Protein AF-A0A358M301-F1 (afdb_monomer)

Structure (mmCIF, N/CA/C/O backbone):
data_AF-A0A358M301-F1
#
_entry.id   AF-A0A358M301-F1
#
loop_
_atom_site.group_PDB
_atom_site.id
_atom_sit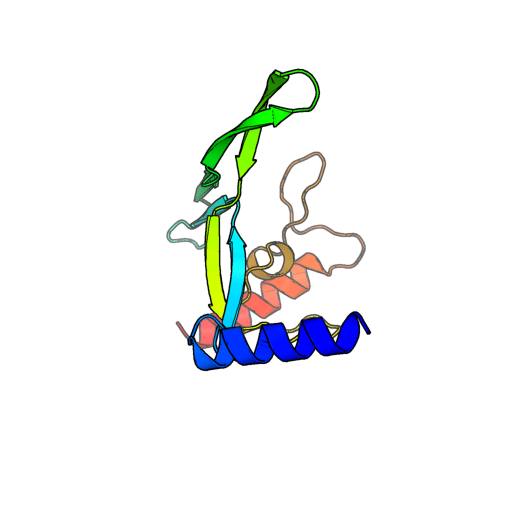e.type_symbol
_atom_site.label_atom_id
_atom_site.label_alt_id
_atom_site.label_comp_id
_atom_site.label_asym_id
_atom_site.label_entity_id
_atom_site.label_seq_id
_atom_site.pdbx_PDB_ins_code
_atom_site.Cartn_x
_atom_site.Cartn_y
_atom_site.Cartn_z
_atom_site.occupancy
_atom_site.B_iso_or_equiv
_atom_site.auth_seq_id
_atom_site.auth_comp_id
_atom_site.auth_asym_id
_atom_site.auth_atom_id
_atom_site.pdbx_PDB_model_num
ATOM 1 N N . MET A 1 1 ? -6.395 -9.984 33.578 1.00 71.56 1 MET A N 1
ATOM 2 C CA . MET A 1 1 ? -5.139 -9.889 32.795 1.00 71.56 1 MET A CA 1
ATOM 3 C C . MET A 1 1 ? -5.447 -9.216 31.471 1.00 71.56 1 MET A C 1
ATOM 5 O O . MET A 1 1 ? -6.426 -9.601 30.851 1.00 71.56 1 MET A O 1
ATOM 9 N N . 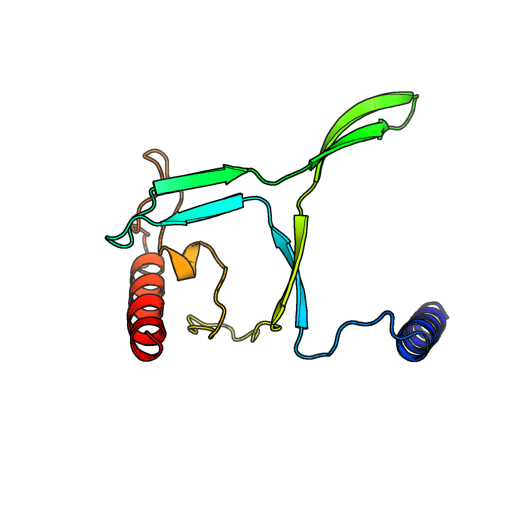LEU A 1 2 ? -4.636 -8.243 31.045 1.00 86.69 2 LEU A N 1
ATOM 10 C CA . LEU A 1 2 ? -4.863 -7.466 29.817 1.00 86.69 2 LEU A CA 1
ATOM 11 C C . LEU A 1 2 ? -4.978 -8.346 28.559 1.00 86.69 2 LEU A C 1
ATOM 13 O O . LEU A 1 2 ? -5.822 -8.084 27.718 1.00 86.69 2 LEU A O 1
ATOM 17 N N . ILE A 1 3 ? -4.176 -9.412 28.472 1.00 88.00 3 ILE A N 1
ATOM 18 C CA . ILE A 1 3 ? -4.165 -10.330 27.321 1.00 88.00 3 ILE A CA 1
ATOM 19 C C . ILE A 1 3 ? -5.514 -11.039 27.153 1.00 88.00 3 ILE A C 1
ATOM 21 O O . ILE A 1 3 ? -6.042 -11.050 26.051 1.00 88.00 3 ILE A O 1
ATOM 25 N N . GLN A 1 4 ? -6.103 -11.554 28.239 1.00 90.81 4 GLN A N 1
ATOM 26 C CA . GLN A 1 4 ? -7.401 -12.234 28.168 1.00 90.81 4 GLN A CA 1
ATOM 27 C C . GLN A 1 4 ? -8.497 -11.286 27.670 1.00 90.81 4 GLN A C 1
ATOM 29 O O . GLN A 1 4 ? -9.225 -11.628 26.755 1.00 90.81 4 GLN A O 1
ATOM 34 N N . ALA A 1 5 ? -8.528 -10.051 28.182 1.00 90.69 5 ALA A N 1
ATOM 35 C CA . ALA A 1 5 ? -9.497 -9.050 27.742 1.00 90.69 5 ALA A CA 1
ATOM 36 C C . ALA A 1 5 ? -9.341 -8.666 26.256 1.00 90.69 5 ALA A C 1
ATOM 38 O O . ALA A 1 5 ? -10.322 -8.307 25.613 1.00 90.69 5 ALA A O 1
ATOM 39 N N . LEU A 1 6 ? -8.122 -8.730 25.705 1.00 92.38 6 LEU A N 1
ATOM 40 C CA . LEU 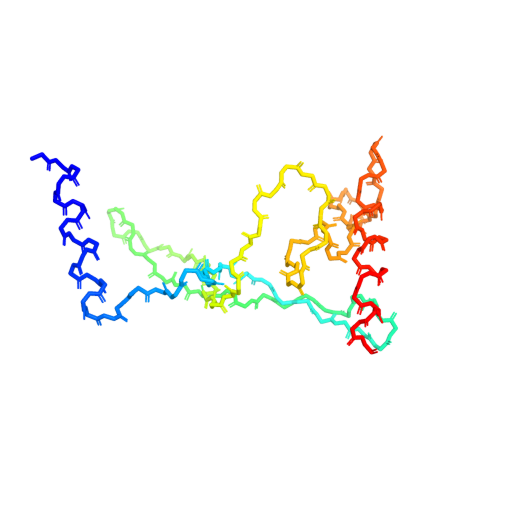A 1 6 ? -7.881 -8.506 24.276 1.00 92.38 6 LEU A CA 1
ATOM 41 C C . LEU A 1 6 ? -8.355 -9.689 23.421 1.00 92.38 6 LEU A C 1
ATOM 43 O O . LEU A 1 6 ? -8.889 -9.457 22.341 1.00 92.38 6 LEU A O 1
ATOM 47 N N . CYS A 1 7 ? -8.182 -10.925 23.900 1.00 91.44 7 CYS A N 1
ATOM 48 C CA . CYS A 1 7 ? -8.717 -12.122 23.246 1.00 91.44 7 CYS A CA 1
ATOM 49 C C . CYS A 1 7 ? -10.249 -12.107 23.245 1.00 91.44 7 CYS A C 1
ATOM 51 O O . CYS A 1 7 ? -10.847 -12.187 22.180 1.00 91.44 7 CYS A O 1
ATOM 53 N N . ASP A 1 8 ? -10.867 -11.870 24.404 1.00 93.31 8 ASP A N 1
ATOM 54 C CA . ASP A 1 8 ? -12.327 -11.804 24.531 1.00 93.31 8 ASP A CA 1
ATOM 55 C C . ASP A 1 8 ? -12.911 -10.700 23.623 1.00 93.31 8 ASP A C 1
ATOM 57 O O . ASP A 1 8 ? -13.955 -10.869 22.998 1.00 93.31 8 ASP A O 1
ATOM 61 N N . TYR A 1 9 ? -12.214 -9.563 23.498 1.00 91.81 9 TYR A N 1
ATOM 62 C CA . TYR A 1 9 ? -12.613 -8.490 22.586 1.00 91.81 9 TYR A CA 1
ATOM 63 C C . TYR A 1 9 ? -12.497 -8.886 21.108 1.00 91.81 9 TYR A C 1
ATOM 65 O O . TYR A 1 9 ? -13.349 -8.507 20.306 1.00 91.81 9 TYR A O 1
ATOM 73 N N . TYR A 1 10 ? -11.464 -9.643 20.734 1.00 89.81 10 TYR A N 1
ATOM 74 C CA . TYR A 1 10 ? -11.323 -10.163 19.374 1.00 89.81 10 TYR A CA 1
ATOM 75 C C . TYR A 1 10 ? -12.467 -11.119 19.018 1.00 89.81 10 TYR A C 1
ATOM 77 O O . TYR A 1 10 ? -13.047 -10.985 17.941 1.00 89.81 10 TYR A O 1
ATOM 85 N N . ASP A 1 11 ? -12.832 -12.016 19.934 1.00 91.88 11 ASP A N 1
ATOM 86 C CA . ASP A 1 11 ? -13.915 -12.983 19.728 1.00 91.88 11 ASP A CA 1
ATOM 87 C C . ASP A 1 11 ? -15.264 -12.276 19.518 1.00 91.88 11 ASP A C 1
ATOM 89 O O . ASP A 1 11 ? -15.991 -12.600 18.581 1.00 91.88 11 ASP A O 1
ATOM 93 N N . ILE A 1 12 ? -15.551 -11.222 20.293 1.00 94.19 12 ILE A N 1
ATOM 94 C CA . ILE A 1 12 ? -16.743 -10.376 20.096 1.00 94.19 12 ILE A CA 1
ATOM 95 C C . ILE A 1 12 ? -16.756 -9.757 18.691 1.00 94.19 12 ILE A C 1
ATOM 97 O O . ILE A 1 12 ? -17.772 -9.796 17.999 1.00 94.19 12 ILE A O 1
ATOM 101 N N . LEU A 1 13 ? -15.631 -9.195 18.236 1.00 91.38 13 LEU A N 1
ATOM 102 C CA . LEU A 1 13 ? -15.544 -8.610 16.894 1.00 91.38 13 LEU A CA 1
ATOM 103 C C . LEU A 1 13 ? -15.722 -9.661 15.789 1.00 91.38 13 LEU A C 1
ATOM 105 O O . LEU A 1 13 ? -16.272 -9.340 14.731 1.00 91.38 13 LEU A O 1
ATOM 109 N N . ALA A 1 14 ? -15.258 -10.891 16.023 1.00 88.44 14 ALA A N 1
ATOM 110 C CA . ALA A 1 14 ? -15.438 -12.015 15.112 1.00 88.44 14 ALA A CA 1
ATOM 111 C C . ALA A 1 14 ? -16.917 -12.409 15.004 1.00 88.44 14 ALA A C 1
ATOM 113 O O . ALA A 1 14 ? -17.440 -12.506 13.894 1.00 88.44 14 ALA A O 1
ATOM 114 N N . GLU A 1 15 ? -17.601 -12.568 16.142 1.00 91.75 15 GLU A N 1
ATOM 115 C CA . GLU A 1 15 ? -19.033 -12.889 16.210 1.00 91.75 15 GLU A CA 1
ATOM 116 C C . GLU A 1 15 ? -19.904 -11.809 15.554 1.00 91.75 15 GLU A C 1
ATOM 118 O O . GLU A 1 15 ? -20.874 -12.117 14.863 1.00 91.75 15 GLU A O 1
ATOM 123 N N . GLU A 1 16 ? -19.534 -10.536 15.711 1.00 93.44 16 GLU A N 1
ATOM 124 C CA . GLU A 1 16 ? -20.221 -9.404 15.083 1.00 93.44 16 GLU A CA 1
ATOM 125 C C . GLU A 1 16 ? -19.908 -9.243 13.582 1.00 93.44 16 GLU A C 1
ATOM 127 O O . GLU A 1 16 ? -20.435 -8.329 12.942 1.00 93.44 16 GLU A O 1
ATOM 132 N N . GLY A 1 17 ? -19.035 -10.080 13.007 1.00 87.00 17 GLY A N 1
ATOM 133 C CA . GLY A 1 17 ? -18.626 -9.990 11.603 1.00 87.00 17 GLY A CA 1
ATOM 134 C C . GLY A 1 17 ? -17.846 -8.713 11.271 1.00 87.00 17 GLY A C 1
ATOM 135 O O . GLY A 1 17 ? -17.854 -8.259 10.128 1.00 87.00 17 GLY A O 1
ATOM 136 N N . LYS A 1 18 ? -17.194 -8.104 12.270 1.00 87.56 18 LYS A N 1
ATOM 137 C CA . LYS A 1 18 ? -16.409 -6.864 12.129 1.00 87.56 18 LYS A CA 1
ATOM 138 C C . LYS A 1 18 ? -14.945 -7.118 11.768 1.00 87.56 18 LYS A C 1
ATOM 140 O O . LYS A 1 18 ? -14.202 -6.165 11.544 1.00 87.56 18 LYS A O 1
ATOM 145 N N . LEU A 1 19 ? -14.524 -8.381 11.727 1.00 88.31 19 LEU A N 1
ATOM 146 C CA . LEU A 1 19 ? -13.193 -8.772 11.280 1.00 88.31 19 LEU A CA 1
ATOM 147 C C . LEU A 1 19 ? -13.156 -8.966 9.765 1.00 88.31 19 LEU A C 1
ATOM 149 O O . LEU A 1 19 ? -14.093 -9.477 9.153 1.00 88.31 19 LEU A O 1
ATOM 153 N N . LEU A 1 20 ? -12.033 -8.583 9.167 1.00 87.94 20 LEU A N 1
ATOM 154 C CA . LEU A 1 20 ? -11.730 -8.924 7.783 1.00 87.94 20 LEU A CA 1
ATOM 155 C C . LEU A 1 20 ? -11.407 -10.419 7.664 1.00 87.94 20 LEU A C 1
ATOM 157 O O . LEU A 1 20 ? -10.800 -10.971 8.586 1.00 87.94 20 LEU A O 1
ATOM 161 N N . PRO A 1 21 ? -11.749 -11.061 6.532 1.00 88.56 21 PRO A N 1
ATOM 162 C CA . PRO A 1 21 ? -11.278 -12.409 6.244 1.00 88.56 21 PRO A CA 1
ATOM 163 C C . PRO A 1 21 ? -9.749 -12.472 6.284 1.00 88.56 21 PRO A C 1
ATOM 165 O O . PRO A 1 21 ? -9.073 -11.496 5.945 1.00 88.56 21 PRO A O 1
ATOM 168 N N . GLU A 1 22 ? -9.202 -13.624 6.668 1.00 85.38 22 GLU A N 1
ATOM 169 C CA . GLU A 1 22 ? -7.760 -13.802 6.857 1.00 85.38 22 GLU A CA 1
ATOM 170 C C . GLU A 1 22 ? -6.958 -13.546 5.568 1.00 85.38 22 GLU A C 1
ATOM 172 O O . GLU A 1 22 ? -5.796 -13.141 5.613 1.00 85.38 22 GLU A O 1
ATOM 177 N N . GLU A 1 23 ? -7.578 -13.740 4.408 1.00 85.94 23 GLU A N 1
ATOM 178 C CA . GLU A 1 23 ? -6.996 -13.532 3.086 1.00 85.94 23 GLU A CA 1
ATOM 179 C C . GLU A 1 23 ? -6.914 -12.055 2.692 1.00 85.94 23 GLU A C 1
ATOM 181 O O . GLU A 1 23 ? -6.372 -11.744 1.632 1.00 85.94 23 GLU A O 1
ATOM 186 N N . TYR A 1 24 ? -7.428 -11.140 3.517 1.00 88.25 24 TYR A N 1
ATOM 187 C CA . TYR A 1 24 ? -7.467 -9.706 3.259 1.00 88.25 24 TYR A CA 1
ATOM 188 C C . TYR A 1 24 ? -6.845 -8.900 4.399 1.00 88.25 24 TYR A C 1
ATOM 190 O O . TYR A 1 24 ? -6.635 -9.357 5.518 1.00 88.25 24 TYR A O 1
ATOM 198 N N . SER A 1 25 ? -6.504 -7.658 4.084 1.00 87.62 25 SER A N 1
ATOM 199 C CA . SER A 1 25 ? -5.927 -6.703 5.017 1.00 87.62 25 SER A CA 1
ATOM 200 C C . SER A 1 25 ? -6.329 -5.285 4.638 1.00 87.62 25 SER A C 1
ATOM 202 O O . SER A 1 25 ? -6.527 -4.971 3.462 1.00 87.62 25 SER A O 1
ATOM 204 N N . GLU A 1 26 ? -6.428 -4.414 5.635 1.00 90.44 26 GLU A N 1
ATOM 205 C CA . GLU A 1 26 ? -6.549 -2.980 5.405 1.00 90.44 26 GLU A CA 1
ATOM 206 C C . GLU A 1 26 ? -5.189 -2.367 5.092 1.00 90.44 26 GLU A C 1
ATOM 208 O O . GLU A 1 26 ? -4.204 -2.562 5.807 1.00 90.44 26 GLU A O 1
ATOM 213 N N . VAL A 1 27 ? -5.148 -1.580 4.022 1.00 86.88 27 VAL A N 1
ATOM 214 C CA . VAL A 1 27 ? -3.960 -0.858 3.580 1.00 86.88 27 VAL A CA 1
ATOM 215 C C . VAL A 1 27 ? -4.289 0.624 3.477 1.00 86.88 27 VAL A C 1
ATOM 217 O O . VAL A 1 27 ? -5.316 1.025 2.927 1.00 86.88 27 VAL A O 1
ATOM 220 N N . ASN A 1 28 ? -3.389 1.451 3.998 1.00 90.94 28 ASN A N 1
ATOM 221 C CA . ASN A 1 28 ? -3.482 2.901 3.903 1.00 90.94 28 ASN A CA 1
ATOM 222 C C . ASN A 1 28 ? -2.848 3.385 2.597 1.00 90.94 28 ASN A C 1
ATOM 224 O O . ASN A 1 28 ? -1.641 3.248 2.399 1.00 90.94 28 ASN A O 1
ATOM 228 N N . ILE A 1 29 ? -3.659 3.988 1.731 1.00 88.38 29 ILE A N 1
ATOM 229 C CA . ILE A 1 29 ? -3.245 4.505 0.428 1.00 88.38 29 ILE A CA 1
ATOM 230 C C . ILE A 1 29 ? -3.224 6.031 0.479 1.00 88.38 29 ILE A C 1
ATOM 232 O O . ILE A 1 29 ? -4.221 6.680 0.799 1.00 88.38 29 ILE A O 1
ATOM 236 N N . GLN A 1 30 ? -2.063 6.599 0.162 1.00 88.75 30 GLN A N 1
ATOM 237 C CA . GLN A 1 30 ? -1.856 8.048 0.107 1.00 88.75 30 GLN A CA 1
AT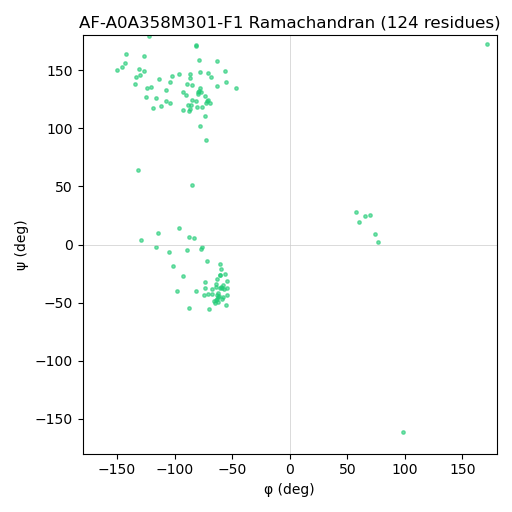OM 238 C C . GLN A 1 30 ? -1.967 8.577 -1.323 1.00 88.75 30 GLN A C 1
ATOM 240 O O . GLN A 1 30 ? -2.584 9.611 -1.554 1.00 88.75 30 GLN A O 1
ATOM 245 N N . TYR A 1 31 ? -1.418 7.832 -2.286 1.00 86.38 31 TYR A N 1
ATOM 246 C CA . TYR A 1 31 ? -1.334 8.250 -3.679 1.00 86.38 31 TYR A CA 1
ATOM 247 C C . TYR A 1 31 ? -1.856 7.168 -4.622 1.00 86.38 31 TYR A C 1
ATOM 249 O O . TYR A 1 31 ? -1.663 5.977 -4.374 1.00 86.38 31 TYR A O 1
ATOM 257 N N . LEU A 1 32 ? -2.471 7.591 -5.724 1.00 86.25 32 LEU A N 1
ATOM 258 C CA . LEU A 1 32 ? -2.754 6.748 -6.884 1.00 86.25 32 LEU A CA 1
ATOM 259 C C . LEU A 1 32 ? -1.777 7.081 -8.003 1.00 86.25 32 LEU A C 1
ATOM 261 O O . LEU A 1 32 ? -1.481 8.250 -8.238 1.00 86.25 32 LEU A O 1
ATOM 265 N N . ILE A 1 33 ? -1.304 6.058 -8.708 1.00 81.06 33 ILE A N 1
ATOM 266 C CA . ILE A 1 33 ? -0.380 6.221 -9.829 1.00 81.06 33 ILE A CA 1
ATOM 267 C C . ILE A 1 33 ? -1.119 5.845 -11.107 1.00 81.06 33 ILE A C 1
ATOM 269 O O . ILE A 1 33 ? -1.604 4.725 -11.249 1.00 81.06 33 ILE A O 1
ATOM 273 N N . CYS A 1 34 ? -1.233 6.805 -12.016 1.00 80.81 34 CYS A N 1
ATOM 274 C CA . CYS A 1 34 ? -1.835 6.632 -13.328 1.00 80.81 34 CYS A CA 1
ATOM 275 C C . CYS A 1 34 ? -0.742 6.284 -14.332 1.00 80.81 34 CYS A C 1
ATOM 277 O O . CYS A 1 34 ? 0.282 6.968 -14.393 1.00 80.81 34 CYS A O 1
ATOM 279 N N . LEU A 1 35 ? -0.976 5.247 -15.130 1.00 75.81 35 LEU A N 1
ATOM 280 C CA . LEU A 1 35 ? -0.076 4.831 -16.197 1.00 75.81 35 LEU A CA 1
ATOM 281 C C . LEU A 1 35 ? -0.608 5.294 -17.552 1.00 75.81 35 LEU A C 1
ATOM 283 O O . LEU A 1 35 ? -1.819 5.306 -17.777 1.00 75.81 35 LEU A O 1
ATOM 287 N N . ASN A 1 36 ? 0.296 5.659 -18.456 1.00 79.44 36 ASN A N 1
ATOM 288 C CA . ASN A 1 36 ? -0.038 5.853 -19.862 1.00 79.44 36 ASN A CA 1
ATOM 289 C C . ASN A 1 36 ? -0.065 4.506 -20.607 1.00 79.44 36 ASN A C 1
ATOM 291 O O . ASN A 1 36 ? 0.358 3.475 -20.083 1.00 79.44 36 ASN A O 1
ATOM 295 N N . ALA A 1 37 ? -0.534 4.516 -21.857 1.00 75.94 37 ALA A N 1
ATOM 296 C CA . ALA A 1 37 ? -0.634 3.308 -22.681 1.00 75.94 37 ALA A CA 1
ATOM 297 C C . ALA A 1 37 ? 0.717 2.598 -22.921 1.00 75.94 37 ALA A C 1
ATOM 299 O O . ALA A 1 37 ? 0.734 1.413 -23.230 1.00 75.94 37 ALA A O 1
ATOM 300 N N . GLY A 1 38 ? 1.841 3.305 -22.767 1.00 70.38 38 GLY A N 1
ATOM 301 C CA . GLY A 1 38 ? 3.191 2.745 -22.856 1.00 70.38 38 GLY A CA 1
ATOM 302 C C . GLY A 1 38 ? 3.731 2.185 -21.536 1.00 70.38 38 GLY A C 1
ATOM 303 O O . GLY A 1 38 ? 4.910 1.856 -21.471 1.00 70.38 38 GLY A O 1
ATOM 304 N N . GLY A 1 39 ? 2.919 2.121 -20.474 1.00 64.81 39 GLY A N 1
ATOM 305 C CA . GLY A 1 39 ? 3.324 1.608 -19.160 1.00 64.81 39 GLY A CA 1
ATOM 306 C C . GLY A 1 39 ? 4.172 2.576 -18.327 1.00 64.81 39 GLY A C 1
ATOM 307 O O . GLY A 1 39 ? 4.574 2.236 -17.217 1.00 64.81 39 GLY A O 1
ATOM 308 N N . GLY A 1 40 ? 4.428 3.790 -18.825 1.00 66.12 40 GLY A N 1
ATOM 309 C CA . GLY A 1 40 ? 5.090 4.847 -18.062 1.00 66.12 40 GLY A CA 1
ATOM 310 C C . GLY A 1 40 ? 4.132 5.548 -17.098 1.00 66.12 40 GLY A C 1
ATOM 311 O O . GLY A 1 40 ? 2.917 5.534 -17.294 1.00 66.12 40 GLY A O 1
ATOM 312 N N . ILE A 1 41 ? 4.677 6.205 -16.073 1.00 73.69 41 ILE A N 1
ATOM 313 C CA . ILE A 1 41 ? 3.890 7.034 -15.152 1.00 73.69 41 ILE A CA 1
ATOM 314 C C . ILE A 1 41 ? 3.395 8.282 -15.898 1.00 73.69 41 ILE A C 1
ATOM 316 O O . ILE A 1 41 ? 4.198 9.059 -16.407 1.00 73.69 41 ILE A O 1
ATOM 320 N N . ASP A 1 42 ? 2.078 8.475 -15.945 1.00 80.94 42 ASP A N 1
ATOM 321 C CA . ASP A 1 42 ? 1.433 9.704 -16.423 1.00 80.94 42 ASP A CA 1
ATOM 322 C C . ASP A 1 42 ? 1.285 10.707 -15.272 1.00 80.94 42 ASP A C 1
ATOM 324 O O . ASP A 1 42 ? 1.750 11.844 -15.351 1.00 80.94 42 ASP A O 1
ATOM 328 N N . LYS A 1 43 ? 0.648 10.283 -14.170 1.00 82.38 43 LYS A N 1
ATOM 329 C CA . LYS A 1 43 ? 0.306 11.155 -13.033 1.00 82.38 43 LYS A CA 1
ATOM 330 C C . LYS A 1 43 ? 0.390 10.425 -11.703 1.00 82.38 43 LYS A C 1
ATOM 332 O O . LYS A 1 43 ? 0.154 9.223 -11.622 1.00 82.38 43 LYS A O 1
ATOM 337 N N . ILE A 1 44 ? 0.652 11.191 -10.649 1.00 85.25 44 ILE A N 1
ATOM 338 C CA . ILE A 1 44 ? 0.531 10.753 -9.258 1.00 85.25 44 ILE A CA 1
ATOM 339 C C . ILE A 1 44 ? -0.517 11.648 -8.598 1.00 85.25 44 ILE A C 1
ATOM 341 O O . ILE A 1 44 ? -0.351 12.865 -8.544 1.00 85.25 44 ILE A O 1
ATOM 345 N N . LEU A 1 45 ? -1.615 11.054 -8.143 1.00 88.25 45 LEU A N 1
ATOM 346 C CA . LEU A 1 45 ? -2.742 11.757 -7.535 1.00 88.25 45 LEU A CA 1
ATOM 347 C C . LEU A 1 45 ? -2.699 11.568 -6.019 1.00 88.25 45 LEU A C 1
ATOM 349 O O . LEU A 1 45 ? -2.757 10.433 -5.553 1.00 88.25 45 LEU A O 1
ATOM 353 N N . ASP A 1 46 ? -2.631 12.659 -5.256 1.00 90.44 46 ASP A N 1
ATOM 354 C CA . ASP A 1 46 ? -2.858 12.624 -3.805 1.00 90.44 46 ASP A CA 1
ATOM 355 C C . ASP A 1 46 ? -4.350 12.384 -3.535 1.00 90.44 46 ASP A C 1
ATOM 357 O O . ASP A 1 46 ? -5.206 13.127 -4.021 1.00 90.44 46 ASP A O 1
ATOM 361 N N . ILE A 1 47 ? -4.662 11.325 -2.787 1.00 93.19 47 ILE A N 1
ATOM 362 C CA . ILE A 1 47 ? -6.033 10.951 -2.411 1.00 93.19 47 ILE A CA 1
ATOM 363 C C . ILE A 1 47 ? -6.289 11.057 -0.905 1.00 93.19 47 ILE A C 1
ATOM 365 O O . ILE A 1 47 ? -7.319 10.584 -0.411 1.00 93.19 47 ILE A O 1
ATOM 369 N N . GLN A 1 48 ? -5.354 11.640 -0.157 1.00 95.00 48 GLN A N 1
ATOM 370 C CA . GLN A 1 48 ? -5.491 11.828 1.279 1.00 95.00 48 GLN A CA 1
ATOM 371 C C . GLN A 1 48 ? -6.584 12.855 1.580 1.00 95.00 48 GLN A C 1
ATOM 373 O O . GLN A 1 48 ? -6.759 13.860 0.887 1.00 95.00 48 GLN A O 1
ATOM 378 N N . ARG A 1 49 ? -7.320 12.624 2.666 1.00 93.75 49 ARG A N 1
ATOM 379 C CA . ARG A 1 49 ? -8.329 13.564 3.159 1.00 93.75 49 ARG A CA 1
ATOM 380 C C . ARG A 1 49 ? -7.691 14.544 4.128 1.00 93.75 49 ARG A C 1
ATOM 382 O O . ARG A 1 49 ? -6.902 14.149 4.984 1.00 93.75 49 ARG A O 1
ATOM 389 N N . ARG A 1 50 ? -8.060 15.819 4.018 1.00 93.25 50 ARG A N 1
ATOM 390 C CA . ARG A 1 50 ? -7.716 16.825 5.026 1.00 93.25 50 ARG A CA 1
ATOM 391 C C . ARG A 1 50 ? -8.705 16.723 6.173 1.00 93.25 50 ARG A C 1
ATOM 393 O O . ARG A 1 50 ? -9.908 16.844 5.966 1.00 93.25 50 ARG A O 1
ATOM 400 N N . GLU A 1 51 ? -8.185 16.514 7.370 1.00 93.56 51 GLU A N 1
ATOM 401 C CA . GLU A 1 51 ? -8.963 16.522 8.601 1.00 93.56 51 GLU A CA 1
ATOM 402 C C . GLU A 1 51 ? -8.429 17.597 9.537 1.00 93.56 51 GLU A C 1
ATOM 404 O O . GLU A 1 51 ? -7.219 17.722 9.749 1.00 93.56 51 GLU A O 1
ATOM 409 N N . THR A 1 52 ? -9.341 18.355 10.132 1.00 90.38 52 THR A N 1
ATOM 410 C CA . THR A 1 52 ? -9.020 19.312 11.182 1.00 90.38 52 THR A CA 1
ATOM 411 C C . THR A 1 52 ? -9.076 18.604 12.530 1.00 90.38 52 THR A C 1
ATOM 413 O O . THR A 1 52 ? -10.117 18.082 12.921 1.00 90.38 52 THR A O 1
ATOM 416 N N . ILE A 1 53 ? -7.961 18.590 13.255 1.00 87.38 53 ILE A N 1
ATOM 417 C CA . ILE A 1 53 ? -7.878 18.033 14.604 1.00 87.38 53 ILE A CA 1
ATOM 418 C C . ILE A 1 53 ? -7.609 19.132 15.629 1.00 87.38 53 ILE A C 1
ATOM 420 O O . ILE A 1 53 ? -6.824 20.056 15.400 1.00 87.38 53 ILE A O 1
ATOM 424 N N . THR A 1 54 ? -8.227 19.000 16.799 1.00 86.69 54 THR A N 1
ATOM 425 C CA . THR A 1 54 ? -7.934 19.853 17.952 1.00 86.69 54 THR A CA 1
ATOM 426 C C . THR A 1 54 ? -6.871 19.173 18.802 1.00 86.69 54 THR A C 1
ATOM 428 O O . THR A 1 54 ? -7.093 18.099 19.358 1.00 86.69 54 THR A O 1
ATOM 431 N N . ARG A 1 55 ? -5.693 19.791 18.904 1.00 78.81 55 ARG A N 1
ATOM 432 C CA . ARG A 1 55 ? -4.629 19.341 19.806 1.00 78.81 55 ARG A CA 1
ATOM 433 C C . ARG A 1 55 ? -4.860 19.830 21.235 1.00 78.81 55 ARG A C 1
ATOM 435 O O . ARG A 1 55 ? -5.717 20.670 21.513 1.00 78.81 55 ARG A O 1
ATOM 442 N N . THR A 1 56 ? -4.032 19.328 22.149 1.00 74.06 56 THR A N 1
ATOM 443 C CA . THR A 1 56 ? -3.934 19.801 23.531 1.00 74.06 56 THR A CA 1
ATOM 444 C C . THR A 1 56 ? -3.871 21.331 23.570 1.00 74.06 56 THR A C 1
ATOM 446 O O . THR A 1 56 ? -3.121 21.940 22.805 1.00 74.06 56 THR A O 1
ATOM 449 N N . LYS A 1 57 ? -4.651 21.949 24.466 1.00 77.81 57 LYS A N 1
ATOM 450 C CA . LYS A 1 57 ? -4.841 23.411 24.578 1.00 77.81 57 LYS A CA 1
ATOM 451 C C . LYS A 1 57 ? -5.622 24.074 23.429 1.00 77.81 57 LYS A C 1
ATOM 453 O O . LYS A 1 57 ? -5.441 25.261 23.184 1.00 77.81 57 LYS A O 1
ATOM 458 N N . GLY A 1 58 ? -6.489 23.340 22.728 1.00 81.06 58 GLY A N 1
ATOM 459 C CA . GLY A 1 58 ? -7.443 23.934 21.779 1.00 81.06 58 GLY A CA 1
ATOM 460 C C . GLY A 1 58 ? -6.826 24.414 20.463 1.00 81.06 58 GLY A C 1
ATOM 461 O O . GLY A 1 58 ? -7.498 25.073 19.674 1.00 81.06 58 GLY A O 1
ATOM 462 N N . LYS A 1 59 ? -5.551 24.097 20.203 1.00 87.06 59 LYS A N 1
ATOM 463 C CA . LYS A 1 59 ? -4.889 24.481 18.955 1.00 87.06 59 LYS A CA 1
ATOM 464 C C . LYS A 1 59 ? -5.428 23.635 17.805 1.00 87.06 59 LYS A C 1
ATOM 466 O O . LYS A 1 59 ? -5.303 22.411 17.824 1.00 87.06 59 LYS A O 1
ATOM 471 N N . ILE A 1 60 ? -5.976 24.308 16.802 1.00 88.56 60 ILE A N 1
ATOM 472 C CA . ILE A 1 60 ? -6.452 23.691 15.568 1.00 88.56 60 ILE A CA 1
ATOM 473 C C . ILE A 1 60 ? -5.245 23.359 14.680 1.00 88.56 60 ILE A C 1
ATOM 475 O O . ILE A 1 60 ? -4.363 24.198 14.479 1.00 88.56 60 ILE A O 1
ATOM 479 N N . GLN A 1 61 ? -5.186 22.129 14.171 1.00 89.12 61 GLN A N 1
ATOM 480 C CA . GLN A 1 61 ? -4.192 21.685 13.197 1.00 89.12 61 GLN A CA 1
ATOM 481 C C . GLN A 1 61 ? -4.876 20.888 12.084 1.00 89.12 61 GLN A C 1
ATOM 483 O O . GLN A 1 61 ? -5.712 20.032 12.357 1.00 89.12 61 GLN A O 1
ATOM 488 N N . GLU A 1 62 ? -4.474 21.120 10.838 1.00 91.12 62 GLU A N 1
ATOM 489 C CA . GLU A 1 62 ? -4.833 20.241 9.725 1.00 91.12 62 GLU A CA 1
ATOM 490 C C . GLU A 1 62 ? -3.861 19.061 9.628 1.00 91.12 62 GLU A C 1
ATOM 492 O O . GLU A 1 62 ? -2.644 19.227 9.759 1.00 91.12 62 GLU A O 1
ATOM 497 N N . 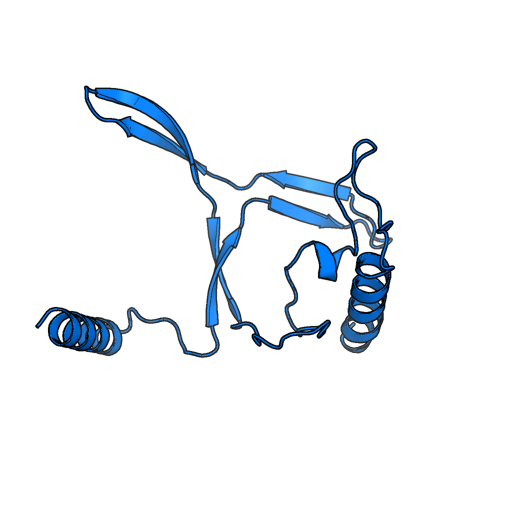ARG A 1 63 ? -4.395 17.862 9.384 1.00 92.25 63 ARG A N 1
ATOM 498 C CA . ARG A 1 63 ? -3.622 16.662 9.050 1.00 92.25 63 ARG A CA 1
ATOM 499 C C . ARG A 1 63 ? -4.136 16.036 7.758 1.00 92.25 63 ARG A C 1
ATOM 501 O O . ARG A 1 63 ? -5.328 16.096 7.467 1.00 92.25 63 ARG A O 1
ATOM 508 N N . LEU A 1 64 ? -3.234 15.398 7.021 1.00 93.38 64 LEU A N 1
ATOM 509 C CA . LEU A 1 64 ? -3.579 14.537 5.894 1.00 93.38 64 LEU A CA 1
ATOM 510 C C . LEU A 1 64 ? -3.761 13.110 6.406 1.00 93.38 64 LEU A C 1
ATOM 512 O O . LEU A 1 64 ? -2.905 12.592 7.125 1.00 93.38 64 LEU A O 1
ATOM 516 N N . VAL A 1 65 ? -4.889 12.497 6.065 1.00 94.50 65 VAL A N 1
ATOM 517 C CA . VAL A 1 65 ? -5.239 11.133 6.462 1.00 94.50 65 VAL A CA 1
ATOM 518 C C . VAL A 1 65 ? -5.347 10.26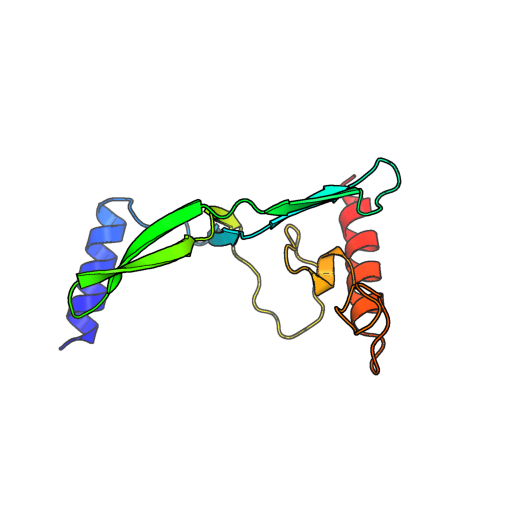6 5.212 1.00 94.50 65 VAL A C 1
ATOM 520 O O . VAL A 1 65 ? -6.081 10.633 4.288 1.00 94.50 65 VAL A O 1
ATOM 523 N N . PRO A 1 66 ? -4.630 9.130 5.152 1.00 93.81 66 PRO A N 1
ATOM 524 C CA . PRO A 1 66 ? -4.710 8.222 4.017 1.00 93.81 66 PRO A CA 1
ATOM 525 C C . PRO A 1 66 ? -6.115 7.641 3.861 1.00 93.81 66 PRO A C 1
ATOM 527 O O . PRO A 1 66 ? -6.904 7.574 4.807 1.00 93.81 66 PRO A O 1
ATOM 530 N N . LYS A 1 67 ? -6.418 7.181 2.650 1.00 93.38 67 LYS A N 1
ATOM 531 C CA . LYS A 1 67 ? -7.626 6.409 2.388 1.00 93.38 67 LYS A CA 1
ATOM 532 C C . LYS A 1 67 ? -7.353 4.940 2.698 1.00 93.38 67 LYS A C 1
ATOM 534 O O . LYS A 1 67 ? -6.433 4.354 2.135 1.00 93.38 67 LYS A O 1
ATOM 539 N N . THR A 1 68 ? -8.164 4.345 3.562 1.00 92.25 68 THR A N 1
ATOM 540 C CA . THR A 1 68 ? -8.109 2.907 3.840 1.00 92.25 68 THR A CA 1
ATOM 541 C C . THR A 1 68 ? -8.784 2.131 2.711 1.00 92.25 68 THR A C 1
ATOM 543 O O . THR A 1 68 ? -9.861 2.514 2.245 1.00 92.25 68 THR A O 1
ATOM 546 N N . ALA A 1 69 ? -8.143 1.058 2.258 1.00 89.69 69 ALA A N 1
ATOM 547 C CA . ALA A 1 69 ? -8.674 0.128 1.271 1.00 89.69 69 ALA A CA 1
ATOM 548 C C . ALA A 1 69 ? -8.452 -1.316 1.726 1.00 89.69 69 ALA A C 1
ATOM 550 O O . ALA A 1 69 ? -7.421 -1.631 2.318 1.00 89.69 69 ALA A O 1
ATOM 551 N N . VAL A 1 70 ? -9.408 -2.190 1.415 1.00 90.44 70 VAL A N 1
ATOM 552 C CA . VAL A 1 70 ? -9.295 -3.631 1.651 1.00 90.44 70 VAL A CA 1
ATOM 553 C C . VAL A 1 70 ? -8.574 -4.260 0.464 1.00 90.44 70 VAL A C 1
ATOM 555 O O . VAL A 1 70 ? -9.036 -4.152 -0.670 1.00 90.44 70 VAL A O 1
ATOM 558 N N . MET A 1 71 ? -7.435 -4.894 0.727 1.00 86.19 71 MET A N 1
ATOM 559 C CA . MET A 1 71 ? -6.576 -5.528 -0.274 1.00 86.19 71 MET A CA 1
ATOM 560 C C . MET A 1 71 ? -6.227 -6.950 0.166 1.00 86.19 71 MET A C 1
ATOM 562 O O . MET A 1 71 ? -6.137 -7.196 1.371 1.00 86.19 71 MET A O 1
ATOM 566 N N . PRO A 1 72 ? -5.987 -7.887 -0.765 1.00 85.19 72 PRO A N 1
ATOM 567 C CA . PRO A 1 72 ? -5.530 -9.220 -0.398 1.00 85.19 72 PRO A CA 1
ATOM 568 C C . PRO A 1 72 ? -4.262 -9.184 0.452 1.00 85.19 72 PRO A C 1
ATOM 570 O O . PRO A 1 72 ? -3.358 -8.365 0.246 1.00 85.19 72 PRO A O 1
ATOM 573 N N . ARG A 1 73 ? -4.226 -10.063 1.450 1.00 82.06 73 ARG A N 1
ATOM 574 C CA . ARG A 1 73 ? -3.159 -10.160 2.433 1.00 82.06 73 ARG A CA 1
ATOM 575 C C . ARG A 1 73 ? -1.857 -10.525 1.735 1.00 82.06 73 ARG A C 1
ATOM 577 O O . ARG A 1 73 ? -1.788 -11.383 0.856 1.00 82.06 73 ARG A O 1
ATOM 584 N N . ARG A 1 74 ? -0.791 -9.843 2.141 1.00 75.94 74 ARG A N 1
ATOM 585 C CA . ARG A 1 74 ? 0.544 -10.035 1.577 1.00 75.94 74 ARG A CA 1
ATOM 586 C C . ARG A 1 74 ? 1.190 -11.299 2.135 1.00 75.94 74 ARG A C 1
ATOM 588 O O . ARG A 1 74 ? 1.026 -11.627 3.305 1.00 75.94 74 ARG A O 1
ATOM 595 N N . THR A 1 75 ? 2.026 -11.937 1.325 1.00 69.75 75 THR A N 1
ATOM 596 C CA . THR A 1 75 ? 2.983 -12.938 1.795 1.00 69.75 75 THR A CA 1
ATOM 597 C C . THR A 1 75 ? 4.208 -12.218 2.376 1.00 69.75 75 THR A C 1
ATOM 599 O O . THR A 1 75 ? 4.897 -11.464 1.688 1.00 69.75 75 THR A O 1
ATOM 602 N N . GLU A 1 76 ? 4.490 -12.407 3.665 1.00 64.69 76 GLU A N 1
ATOM 603 C CA . GLU A 1 76 ? 5.631 -11.782 4.358 1.00 64.69 76 GLU A CA 1
ATOM 604 C C . GLU A 1 76 ? 6.928 -12.585 4.172 1.00 64.69 76 GLU A C 1
ATOM 606 O O . GLU A 1 76 ? 7.614 -12.940 5.128 1.00 64.69 76 GLU A O 1
ATOM 611 N N . LYS A 1 77 ? 7.283 -12.915 2.927 1.00 67.44 77 LYS A N 1
ATOM 612 C CA . LYS A 1 77 ? 8.543 -13.621 2.667 1.00 67.44 77 LYS A CA 1
ATOM 613 C C . LYS A 1 77 ? 9.730 -12.646 2.699 1.00 67.44 77 LYS A C 1
ATOM 615 O O . LYS A 1 77 ? 9.678 -11.606 2.033 1.00 67.44 77 LYS A O 1
ATOM 620 N N . PRO A 1 78 ? 10.829 -12.968 3.408 1.00 57.44 78 PRO A N 1
ATOM 621 C CA . PRO A 1 78 ? 12.062 -12.194 3.345 1.00 57.44 78 PRO A CA 1
ATOM 622 C C . PRO A 1 78 ? 12.759 -12.441 1.996 1.00 57.44 78 PRO A C 1
ATOM 624 O O . PRO A 1 78 ? 13.547 -13.368 1.845 1.00 57.44 78 PRO A O 1
ATOM 627 N N . GLY A 1 79 ? 12.443 -11.631 0.985 1.00 65.31 79 GLY A N 1
ATOM 628 C CA . GLY A 1 79 ? 13.030 -11.740 -0.352 1.00 65.31 79 GLY A CA 1
ATOM 629 C C . GLY A 1 79 ? 12.349 -10.841 -1.384 1.00 65.31 79 GLY A C 1
ATOM 630 O O . GLY A 1 79 ? 11.339 -10.198 -1.093 1.00 65.31 79 GLY A O 1
ATOM 631 N N . ILE A 1 80 ? 12.924 -10.780 -2.589 1.00 62.59 80 ILE A N 1
ATOM 632 C CA . ILE A 1 80 ? 12.219 -10.253 -3.763 1.00 62.59 80 ILE A CA 1
ATOM 633 C C . ILE A 1 80 ? 11.278 -11.368 -4.216 1.00 62.59 80 ILE A C 1
ATOM 635 O O . ILE A 1 80 ? 11.732 -12.353 -4.788 1.00 62.59 80 ILE A O 1
ATOM 639 N N . ASP A 1 81 ? 9.996 -11.235 -3.893 1.00 63.00 81 ASP A N 1
ATOM 640 C CA . ASP A 1 81 ? 8.936 -12.122 -4.372 1.00 63.00 81 ASP A CA 1
ATOM 641 C C . ASP A 1 81 ? 7.874 -11.248 -5.038 1.00 63.00 81 ASP A C 1
ATOM 643 O O . ASP A 1 81 ? 7.422 -10.257 -4.456 1.00 63.00 81 ASP A O 1
ATOM 647 N N . SER A 1 82 ? 7.523 -11.585 -6.274 1.00 58.00 82 SER A N 1
ATOM 648 C CA . SER A 1 82 ? 6.431 -10.955 -7.006 1.00 58.00 82 SER A CA 1
ATOM 649 C C . SER A 1 82 ? 5.116 -11.457 -6.414 1.00 58.00 82 SER A C 1
ATOM 651 O O . SER A 1 82 ? 4.777 -12.632 -6.566 1.00 58.00 82 SER A O 1
ATOM 653 N N . ASN A 1 83 ? 4.374 -10.595 -5.725 1.00 60.94 83 ASN A N 1
ATOM 654 C CA . ASN A 1 83 ? 3.039 -10.948 -5.260 1.00 60.94 83 ASN A CA 1
ATOM 655 C C . ASN A 1 83 ? 2.011 -10.653 -6.365 1.00 60.94 83 ASN A C 1
ATOM 657 O O . ASN A 1 83 ? 2.170 -9.685 -7.107 1.00 60.94 83 ASN A O 1
ATOM 661 N N . ILE A 1 84 ? 0.950 -11.461 -6.451 1.00 58.78 84 ILE A N 1
ATOM 662 C CA . ILE A 1 84 ? -0.138 -11.312 -7.437 1.00 58.78 84 ILE A CA 1
ATOM 663 C C . ILE A 1 84 ? -0.773 -9.910 -7.337 1.00 58.78 84 ILE A C 1
ATOM 665 O O . ILE A 1 84 ? -1.291 -9.387 -8.315 1.00 58.78 84 ILE A O 1
ATOM 669 N N . ILE A 1 85 ? -0.685 -9.271 -6.160 1.00 61.78 85 ILE A N 1
ATOM 670 C CA . ILE A 1 85 ? -1.114 -7.886 -5.911 1.00 61.78 85 ILE A CA 1
ATOM 671 C C . ILE A 1 85 ? 0.008 -7.147 -5.169 1.00 61.78 85 ILE A C 1
ATOM 673 O O . ILE A 1 85 ? -0.085 -6.767 -3.996 1.00 61.78 85 ILE A O 1
ATOM 677 N N . GLU A 1 86 ? 1.141 -7.007 -5.849 1.00 67.12 86 GLU A N 1
ATOM 678 C CA . GLU A 1 86 ? 2.243 -6.183 -5.373 1.00 67.12 86 GLU A CA 1
ATOM 679 C C . GLU A 1 86 ? 1.868 -4.700 -5.476 1.00 67.12 86 GLU A C 1
ATOM 681 O O . GLU A 1 86 ? 1.490 -4.215 -6.533 1.00 67.12 86 GLU A O 1
ATOM 686 N N . HIS A 1 87 ? 1.954 -3.969 -4.367 1.00 68.50 87 HIS A N 1
ATOM 687 C CA . HIS A 1 87 ? 1.602 -2.545 -4.298 1.00 68.50 87 HIS A CA 1
ATOM 688 C C . HIS A 1 87 ? 2.702 -1.69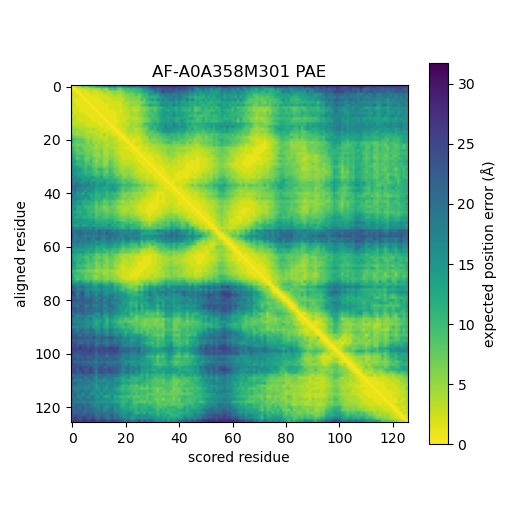7 -3.657 1.00 68.50 87 HIS A C 1
ATOM 690 O O . HIS A 1 87 ? 2.533 -0.496 -3.444 1.00 68.50 87 HIS A O 1
ATO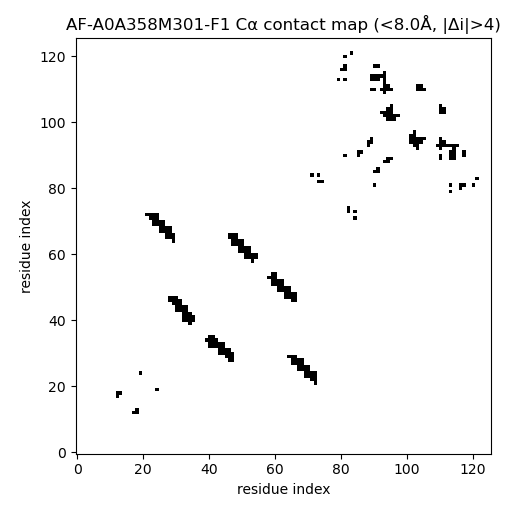M 696 N N . ARG A 1 88 ? 3.849 -2.302 -3.325 1.00 71.44 88 ARG A N 1
ATOM 697 C CA . ARG A 1 88 ? 5.007 -1.550 -2.853 1.00 71.44 88 ARG A CA 1
ATOM 698 C C . ARG A 1 88 ? 5.637 -0.818 -4.040 1.00 71.44 88 ARG A C 1
ATOM 700 O O . ARG A 1 88 ? 6.012 -1.475 -5.013 1.00 71.44 88 ARG A O 1
ATOM 707 N N . PRO A 1 89 ? 5.864 0.503 -3.942 1.00 68.62 89 PRO A N 1
ATOM 708 C CA . PRO A 1 89 ? 6.413 1.290 -5.046 1.00 68.62 89 PRO A CA 1
ATOM 709 C C . PRO A 1 89 ? 7.733 0.742 -5.603 1.00 68.62 89 PRO A C 1
ATOM 711 O O . PRO A 1 89 ? 7.923 0.718 -6.815 1.00 68.62 89 PRO A O 1
ATOM 714 N N . LEU A 1 90 ? 8.607 0.226 -4.729 1.00 73.06 90 LEU A N 1
ATOM 715 C CA . LEU A 1 90 ? 9.882 -0.379 -5.128 1.00 73.06 90 LEU A CA 1
ATOM 716 C C . LEU A 1 90 ? 9.701 -1.578 -6.068 1.00 73.06 90 LEU A C 1
ATOM 718 O O . LEU A 1 90 ? 10.521 -1.781 -6.949 1.00 73.06 90 LEU A O 1
ATOM 722 N N . TYR A 1 91 ? 8.661 -2.384 -5.873 1.00 69.31 91 TYR A N 1
ATOM 723 C CA . TYR A 1 91 ? 8.458 -3.599 -6.662 1.00 69.31 91 TYR A CA 1
ATOM 724 C C . TYR A 1 91 ? 7.572 -3.351 -7.882 1.00 69.31 91 TYR A C 1
ATOM 726 O O . TYR A 1 91 ? 7.742 -4.022 -8.886 1.00 69.31 91 TYR A O 1
ATOM 734 N N . LEU A 1 92 ? 6.683 -2.357 -7.822 1.00 68.06 92 LEU A N 1
ATOM 735 C CA . LEU A 1 92 ? 5.901 -1.919 -8.975 1.00 68.06 92 LEU A CA 1
ATOM 736 C C . LEU A 1 92 ? 6.770 -1.199 -10.009 1.00 68.06 92 LEU A C 1
ATOM 738 O O . LEU A 1 92 ? 6.821 -1.579 -11.175 1.00 68.06 92 LEU A O 1
ATOM 742 N N . PHE A 1 93 ? 7.478 -0.157 -9.577 1.00 69.81 93 PHE A N 1
ATOM 743 C CA . PHE A 1 93 ? 8.184 0.731 -10.498 1.00 69.81 93 PHE A CA 1
ATOM 744 C C . PHE A 1 93 ? 9.680 0.445 -10.562 1.00 69.81 93 PHE A C 1
ATOM 746 O O . PHE A 1 93 ? 10.337 0.889 -11.494 1.00 69.81 93 PHE A O 1
ATOM 753 N N . GLY A 1 94 ? 10.242 -0.253 -9.568 1.00 70.25 94 GLY A N 1
ATOM 754 C CA . GLY A 1 94 ? 11.696 -0.358 -9.439 1.00 70.25 94 GLY A CA 1
ATOM 755 C C . GLY A 1 94 ? 12.362 0.993 -9.321 1.00 70.25 94 GLY A C 1
ATOM 756 O O . GLY A 1 94 ? 13.492 1.112 -9.761 1.00 70.25 94 GLY A O 1
ATOM 757 N N . LEU A 1 95 ? 11.673 2.005 -8.786 1.00 70.62 95 LEU A N 1
ATOM 758 C CA . LEU A 1 95 ? 12.192 3.362 -8.683 1.00 70.62 95 LEU A CA 1
ATOM 759 C C . LEU A 1 95 ? 12.537 3.686 -7.233 1.00 70.62 95 LEU A C 1
ATOM 761 O O . LEU A 1 95 ? 11.738 3.481 -6.317 1.00 70.62 95 LEU A O 1
ATOM 765 N N . ASN A 1 96 ? 13.723 4.246 -7.052 1.00 69.06 96 ASN A N 1
ATOM 766 C CA . ASN A 1 96 ? 14.164 4.916 -5.846 1.00 69.06 96 ASN A CA 1
ATOM 767 C C . ASN A 1 96 ? 13.950 6.419 -5.995 1.00 69.06 96 ASN A C 1
ATOM 769 O O . ASN A 1 96 ? 14.095 6.975 -7.082 1.00 69.06 96 ASN A O 1
ATOM 773 N N . TYR A 1 97 ? 13.641 7.085 -4.886 1.00 65.88 97 TYR A N 1
ATOM 774 C CA . TYR A 1 97 ? 13.616 8.541 -4.842 1.00 65.88 97 TYR A CA 1
ATOM 775 C C . TYR A 1 97 ? 15.018 9.063 -4.509 1.00 65.88 97 TYR A C 1
ATOM 777 O O . TYR A 1 97 ? 15.521 8.804 -3.415 1.00 65.88 97 TYR A O 1
ATOM 785 N N . ALA A 1 98 ? 15.649 9.769 -5.449 1.00 68.31 98 ALA A N 1
ATOM 786 C CA . ALA A 1 98 ? 16.952 10.413 -5.276 1.00 68.31 98 ALA A CA 1
ATOM 787 C C . ALA A 1 98 ? 16.860 11.926 -5.551 1.00 68.31 98 ALA A C 1
ATOM 789 O O . ALA A 1 98 ? 15.796 12.435 -5.903 1.00 68.31 98 ALA A O 1
ATOM 790 N N . GLU A 1 99 ? 17.977 12.649 -5.417 1.00 64.81 99 GLU A N 1
ATOM 791 C CA . GLU A 1 99 ? 18.036 14.112 -5.611 1.00 64.81 99 GLU A CA 1
ATOM 792 C C . GLU A 1 99 ? 17.495 14.568 -6.979 1.00 64.81 99 GLU A C 1
ATOM 794 O O . GLU A 1 99 ? 16.875 15.624 -7.072 1.00 64.81 99 GLU A O 1
ATOM 799 N N . ASN A 1 100 ? 17.641 13.737 -8.017 1.00 68.88 100 ASN A N 1
ATOM 800 C CA . ASN A 1 100 ? 17.189 14.026 -9.384 1.00 68.88 100 ASN A CA 1
ATOM 801 C C . ASN A 1 100 ? 15.802 13.438 -9.711 1.00 68.88 100 ASN A C 1
ATOM 803 O O . ASN A 1 100 ? 15.421 13.357 -10.878 1.00 68.88 100 ASN A O 1
ATOM 807 N N . GLY A 1 101 ? 15.054 13.001 -8.695 1.00 66.50 101 GLY A N 1
ATOM 808 C CA . GLY A 1 101 ? 13.740 12.380 -8.843 1.00 66.50 101 GLY A CA 1
ATOM 809 C C . GLY A 1 101 ? 13.771 10.850 -8.806 1.00 66.50 101 GLY A C 1
ATOM 810 O O . GLY A 1 101 ? 14.703 10.231 -8.286 1.00 66.50 101 GLY A O 1
ATOM 811 N N . LEU A 1 102 ? 12.700 10.241 -9.321 1.00 69.56 102 LEU A N 1
ATOM 812 C CA . LEU A 1 102 ? 12.505 8.792 -9.330 1.00 69.56 102 LEU A CA 1
ATOM 813 C C . LEU A 1 102 ? 13.368 8.133 -10.415 1.00 69.56 102 LEU A C 1
ATOM 815 O O . LEU A 1 102 ? 13.182 8.408 -11.596 1.00 69.56 102 LEU A O 1
ATOM 819 N N . ASN A 1 103 ? 14.287 7.250 -10.030 1.00 70.88 103 ASN A N 1
ATOM 820 C CA . ASN A 1 103 ? 15.132 6.497 -10.963 1.00 70.88 103 ASN A CA 1
ATOM 821 C C . ASN A 1 103 ? 15.378 5.066 -10.456 1.00 70.88 103 ASN A C 1
ATOM 823 O O . ASN A 1 103 ? 15.276 4.825 -9.254 1.00 70.88 103 ASN A O 1
ATOM 827 N N . PRO A 1 104 ? 15.690 4.104 -11.339 1.00 68.19 104 PRO A N 1
ATOM 828 C CA . PRO A 1 104 ? 15.882 2.713 -10.945 1.00 68.19 104 PRO A CA 1
ATOM 829 C C . PRO A 1 104 ? 17.281 2.390 -10.415 1.00 68.19 104 PRO A C 1
ATOM 831 O O . PRO A 1 104 ? 17.580 1.222 -10.149 1.00 68.19 104 PRO A O 1
ATOM 834 N N . ASP A 1 105 ? 18.139 3.399 -10.262 1.00 72.81 105 ASP A N 1
ATOM 835 C CA . ASP A 1 105 ? 19.512 3.194 -9.841 1.00 72.81 105 ASP A CA 1
ATOM 836 C C . ASP A 1 105 ? 19.565 3.008 -8.323 1.00 72.81 105 ASP A C 1
ATOM 838 O O . ASP A 1 105 ? 19.029 3.781 -7.525 1.00 72.81 105 ASP A O 1
ATOM 842 N N . ASP A 1 106 ? 20.230 1.943 -7.900 1.00 73.00 106 ASP A N 1
ATOM 843 C CA . ASP A 1 106 ? 20.710 1.782 -6.539 1.00 73.00 106 ASP A CA 1
ATOM 844 C C . ASP A 1 106 ? 22.079 1.107 -6.553 1.00 73.00 106 ASP A C 1
ATOM 846 O O . ASP A 1 106 ? 22.514 0.490 -7.526 1.00 73.00 106 ASP A O 1
ATOM 850 N N . ARG A 1 107 ? 22.777 1.205 -5.420 1.00 72.38 107 ARG A N 1
ATOM 851 C CA . ARG A 1 107 ? 24.098 0.594 -5.234 1.00 72.38 107 ARG A CA 1
ATOM 852 C C . ARG A 1 107 ? 24.080 -0.937 -5.392 1.00 72.38 107 ARG A C 1
ATOM 854 O O . ARG A 1 107 ? 25.140 -1.543 -5.491 1.00 72.38 107 ARG A O 1
ATOM 861 N N . THR A 1 108 ? 22.911 -1.581 -5.340 1.00 78.62 108 THR A N 1
ATOM 862 C CA . THR A 1 108 ? 22.766 -3.044 -5.228 1.00 78.62 108 THR A CA 1
ATOM 863 C C . THR A 1 108 ? 22.091 -3.709 -6.437 1.00 78.62 108 THR A C 1
ATOM 865 O O . THR A 1 108 ? 21.975 -4.937 -6.474 1.00 78.62 108 THR A O 1
ATOM 868 N N . GLY A 1 109 ? 21.659 -2.936 -7.432 1.00 79.00 109 GLY A N 1
ATOM 869 C CA . GLY A 1 109 ? 20.797 -3.359 -8.538 1.00 79.00 109 GLY A CA 1
ATOM 870 C C . GLY A 1 109 ? 19.422 -3.896 -8.111 1.00 79.00 109 GLY A C 1
ATOM 871 O O . GLY A 1 109 ? 18.818 -4.664 -8.861 1.00 79.00 109 GLY A O 1
ATOM 872 N N . LYS A 1 110 ? 18.943 -3.601 -6.897 1.00 80.44 110 LYS A N 1
ATOM 873 C CA . LYS A 1 110 ? 17.753 -4.243 -6.313 1.00 80.44 110 LYS A CA 1
ATOM 874 C C . LYS A 1 110 ? 16.463 -3.731 -6.945 1.00 80.44 110 LYS A C 1
ATOM 876 O O . LYS A 1 110 ? 15.574 -4.534 -7.228 1.00 80.44 110 LYS A O 1
ATOM 881 N N . ALA A 1 111 ? 16.355 -2.425 -7.146 1.00 77.25 111 ALA A N 1
ATOM 882 C CA . ALA A 1 111 ? 15.163 -1.787 -7.684 1.00 77.25 111 ALA A CA 1
ATOM 883 C C . ALA A 1 111 ? 14.884 -2.264 -9.118 1.00 77.25 111 ALA A C 1
ATOM 885 O O . ALA A 1 111 ? 13.796 -2.770 -9.392 1.00 77.25 111 ALA A O 1
ATOM 886 N N . LYS A 1 112 ? 15.918 -2.281 -9.971 1.00 79.62 112 LYS A N 1
ATOM 887 C CA . LYS A 1 112 ? 15.851 -2.858 -11.321 1.00 79.62 112 LYS A CA 1
ATOM 888 C C . LYS A 1 112 ? 15.396 -4.323 -11.323 1.00 79.62 112 LYS A C 1
ATOM 890 O O . LYS A 1 112 ? 14.404 -4.648 -11.963 1.00 79.62 112 LYS A O 1
ATOM 895 N N . LYS A 1 113 ? 16.040 -5.188 -10.526 1.00 82.25 113 LYS A N 1
ATOM 896 C CA . LYS A 1 113 ? 15.649 -6.610 -10.399 1.00 82.25 113 LYS A CA 1
ATOM 897 C C . LYS A 1 113 ? 14.201 -6.795 -9.942 1.00 82.25 113 LYS A C 1
ATOM 899 O O . LYS A 1 113 ? 13.553 -7.758 -10.335 1.00 82.25 113 LYS A O 1
ATOM 904 N N . SER A 1 114 ? 13.711 -5.903 -9.083 1.00 76.44 114 SER A N 1
ATOM 905 C CA . SER A 1 114 ? 12.343 -5.970 -8.566 1.00 76.44 114 SER A CA 1
ATOM 906 C C . SER A 1 114 ? 11.319 -5.612 -9.645 1.00 76.44 114 SER A C 1
ATOM 908 O O . SER A 1 114 ? 10.316 -6.310 -9.767 1.00 76.44 114 SER A O 1
ATOM 910 N N . HIS A 1 115 ? 11.589 -4.579 -10.450 1.00 77.25 115 HIS A N 1
ATOM 911 C CA . HIS A 1 115 ? 10.724 -4.200 -11.569 1.00 77.25 115 HIS A CA 1
ATOM 912 C C . HIS A 1 115 ? 10.717 -5.245 -12.683 1.00 77.25 115 HIS A C 1
ATOM 914 O O . HIS A 1 115 ? 9.644 -5.610 -13.154 1.00 77.25 115 HIS A O 1
ATOM 920 N N . ASP A 1 116 ? 11.882 -5.791 -13.041 1.00 78.50 116 ASP A N 1
ATOM 921 C CA . ASP A 1 116 ? 11.973 -6.858 -14.044 1.00 78.50 116 ASP A CA 1
ATOM 922 C C . ASP A 1 116 ? 11.120 -8.076 -13.628 1.00 78.50 116 ASP A C 1
ATOM 924 O O . ASP A 1 116 ? 10.326 -8.583 -14.421 1.00 78.50 116 ASP A O 1
ATOM 928 N N . ALA A 1 117 ? 11.202 -8.489 -12.354 1.00 77.81 117 ALA A N 1
ATOM 929 C CA . ALA A 1 117 ? 10.388 -9.579 -11.810 1.00 77.81 117 ALA A CA 1
ATOM 930 C C . ALA A 1 117 ? 8.879 -9.262 -11.807 1.00 77.81 117 ALA A C 1
ATOM 932 O O . ALA A 1 117 ? 8.058 -10.147 -12.052 1.00 77.81 117 ALA A O 1
ATOM 933 N N . PHE A 1 118 ? 8.500 -8.007 -11.538 1.00 75.00 118 PHE A N 1
ATOM 934 C CA . PHE A 1 118 ? 7.110 -7.559 -11.632 1.00 75.00 118 PHE A CA 1
ATOM 935 C C . PHE A 1 118 ? 6.583 -7.648 -13.069 1.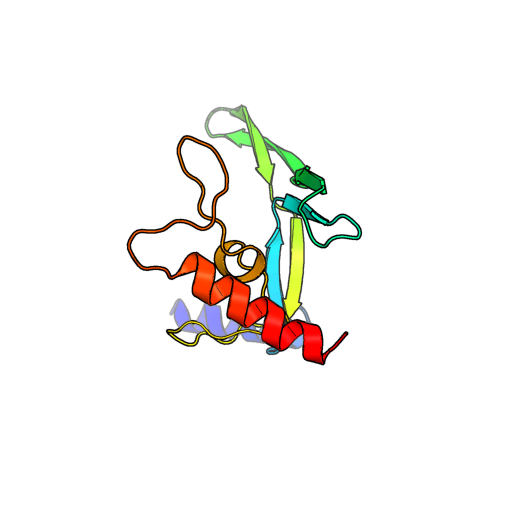00 75.00 118 PHE A C 1
ATOM 937 O O . PHE A 1 118 ? 5.497 -8.196 -13.271 1.00 75.00 118 PHE A O 1
ATOM 944 N N . VAL A 1 119 ? 7.341 -7.157 -14.054 1.00 73.38 119 VAL A N 1
ATOM 945 C CA . VAL A 1 119 ? 6.961 -7.187 -15.475 1.00 73.38 119 VAL A CA 1
ATOM 946 C C . VAL A 1 119 ? 6.820 -8.626 -15.966 1.00 73.38 119 VAL A C 1
ATOM 948 O O . VAL A 1 119 ? 5.779 -8.970 -16.522 1.00 73.38 119 VAL A O 1
ATOM 951 N N . GLU A 1 120 ? 7.811 -9.488 -15.708 1.00 76.00 120 GLU A N 1
ATOM 952 C CA . GLU A 1 120 ? 7.791 -10.897 -16.130 1.00 76.00 120 GLU A CA 1
ATOM 953 C C . GLU A 1 120 ? 6.530 -11.622 -15.643 1.00 76.00 120 GLU A C 1
ATOM 955 O O . GLU A 1 120 ? 5.898 -12.366 -16.392 1.00 76.00 120 GLU A O 1
ATOM 960 N N . LYS A 1 121 ? 6.150 -11.396 -14.383 1.00 72.75 121 LYS A N 1
ATOM 961 C CA . LYS A 1 121 ? 5.046 -12.112 -13.744 1.00 72.75 121 LYS A CA 1
ATOM 962 C C . LYS A 1 121 ? 3.690 -11.536 -14.108 1.00 72.75 121 LYS A C 1
ATOM 964 O O . LYS A 1 121 ? 2.777 -12.311 -14.352 1.00 72.75 121 LYS A O 1
ATOM 969 N N . ASN A 1 122 ? 3.552 -10.213 -14.191 1.00 66.00 122 ASN A N 1
ATOM 970 C CA . ASN A 1 122 ? 2.273 -9.592 -14.543 1.00 66.00 122 ASN A CA 1
ATOM 971 C C . ASN A 1 122 ? 1.924 -9.744 -16.026 1.00 66.00 122 ASN A C 1
ATOM 973 O O . ASN A 1 122 ? 0.750 -9.913 -16.339 1.00 66.00 122 ASN A O 1
ATOM 977 N N . LEU A 1 123 ? 2.912 -9.777 -16.930 1.00 65.19 123 LEU A N 1
ATOM 978 C CA . LEU A 1 123 ? 2.665 -10.059 -18.351 1.00 65.19 123 LEU A CA 1
ATOM 979 C C . LEU A 1 123 ? 2.046 -11.443 -18.588 1.00 65.19 123 LEU A C 1
ATOM 981 O O . LEU A 1 123 ? 1.348 -11.627 -19.575 1.00 65.19 123 LEU A O 1
ATOM 985 N N . GLN A 1 124 ? 2.266 -12.409 -17.692 1.00 64.62 124 GLN A N 1
ATOM 986 C CA . GLN A 1 124 ? 1.655 -13.741 -17.795 1.00 64.62 124 GLN A CA 1
ATOM 987 C C . GLN A 1 124 ? 0.149 -13.741 -17.488 1.00 64.62 124 GLN A C 1
ATOM 989 O O . GLN A 1 124 ? -0.523 -14.727 -17.783 1.00 64.62 124 GLN A O 1
ATOM 994 N N . PHE A 1 125 ? -0.377 -12.664 -16.896 1.00 57.69 125 PHE A N 1
ATOM 995 C CA . PHE A 1 125 ? -1.796 -12.508 -16.565 1.00 57.69 125 PHE A CA 1
ATOM 996 C C . PHE A 1 125 ? -2.545 -11.549 -17.507 1.00 57.69 125 PHE A C 1
ATOM 998 O O . PHE A 1 125 ? -3.759 -11.402 -17.353 1.00 57.69 125 PHE A O 1
ATOM 1005 N N . GLY A 1 126 ? -1.832 -10.870 -18.416 1.00 46.91 126 GLY A N 1
ATOM 1006 C CA . GLY A 1 126 ? -2.371 -9.873 -19.351 1.00 46.91 126 GLY A CA 1
ATOM 1007 C C . GLY A 1 126 ? -2.796 -10.434 -20.700 1.00 46.91 126 GLY A C 1
ATOM 1008 O O . GLY A 1 126 ? -2.331 -11.535 -21.072 1.00 46.91 126 GLY A O 1
#

Secondary structure (DSSP, 8-state):
-HHHHHHHHHHHHHHTT-SPPTTEEEEEE-EEEEEPTTSSEEEEEE-PEEEEEE-GGG-EEEEEEPEEEEEEPPP--SS----TT---HHHHH--EEETTEEES--TTSHHHHHHHHHHHHHHTT-

Mean predicted aligned error: 10.3 Å

Solvent-accessible surface area (backbone atoms only — not comparable to full-atom values): 7767 Å² total; per-residue (Å²): 111,74,67,58,58,52,51,56,51,49,52,52,36,51,77,69,64,72,55,75,58,86,66,39,38,81,43,76,40,48,65,47,77,40,65,42,99,84,72,44,83,70,46,75,43,80,58,46,44,82,43,81,42,74,45,89,91,73,45,76,43,79,44,79,40,56,39,75,43,83,39,74,48,77,81,90,65,98,66,96,70,78,51,100,79,62,80,52,60,46,40,63,64,5,41,39,85,51,99,93,43,77,38,46,75,52,100,76,52,55,30,43,55,30,20,54,47,35,51,64,56,52,58,76,76,104

pLDDT: mean 79.44, std 10.93, range [46.91, 95.0]

Foldseek 3Di:
DVVVVVVVVVVVCVVVVVDDPPQKDKDFAQWDFDADPVRHTPDIDGPWDWDWDQDPPRDIDIDTGTDIDIDTDDDPDPDLDQDPDDDPCLLCPCWDQDPVGTDNDDPVSRSVVSNVNNCVVVVVVD

Nearest PDB structures (foldseek):
  1se8-assembly1_A-2  TM=4.112E-01  e=9.453E-01  Deinococcus radiodurans
  3udg-assembly2_B  TM=3.880E-01  e=1.653E+00  Deinococcus radiodurans R1 = ATCC 13939 = DSM 20539
  7pkt-assembly1_q  TM=2.397E-01  e=2.254E+00  Chlamydomonas reinhardtii
  2fxq-assembly1_A-2  TM=2.534E-01  e=1.871E+00  Thermus aquaticus

Sequence (126 aa):
MLIQALCDYYDILAEEGKLLPEEYSEVNIQYLICLNAGGGIDKILDIQRRETITRTKGKIQERLVPKTAVMPRRTEKPGIDSNIIEHRPLYLFGLNYAENGLNPDDRTGKAKKSHDAFVEKNLQFG

Radius of gyration: 19.7 Å; Cα contacts (8 Å, |Δi|>4): 156; chains: 1; bounding box: 44×38×56 Å